Protein AF-G4NZZ5-F1 (afdb_monomer)

Solvent-accessible surface area (backbone atoms only — not comparable to full-atom values): 4667 Å² total; per-residue (Å²): 112,69,72,59,56,55,52,51,55,52,51,51,53,51,48,56,53,51,40,68,41,32,33,56,51,35,28,50,50,29,50,52,50,46,53,49,51,43,52,54,30,51,78,69,72,42,88,54,92,39,72,67,50,50,54,50,44,53,51,44,34,52,48,19,39,54,49,11,50,49,50,26,52,56,50,47,55,54,51,53,54,60,55,57,72,70,74,117

pLDDT: mean 84.31, std 14.15, range [42.22, 97.0]

Organism: Bacillus spizizenii (strain DSM 15029 / JCM 12233 / NBRC 101239 / NRRL B-23049 / TU-B-10) (NCBI:txid1052585)

Mean predicted aligned error: 7.49 Å

Structure (mmCIF, N/CA/C/O backbone):
data_AF-G4NZZ5-F1
#
_entry.id   AF-G4NZZ5-F1
#
loop_
_atom_site.group_PDB
_atom_site.id
_atom_site.type_symbol
_atom_site.label_atom_id
_atom_site.label_alt_id
_atom_site.label_comp_id
_atom_site.label_asym_id
_atom_site.label_entity_id
_atom_site.label_seq_id
_atom_site.pdbx_PDB_ins_code
_atom_site.Cartn_x
_atom_site.Cartn_y
_atom_site.Cartn_z
_atom_site.occupancy
_atom_site.B_iso_or_equiv
_atom_site.auth_seq_id
_atom_site.auth_comp_id
_atom_site.auth_asym_id
_atom_site.auth_atom_id
_atom_site.pdbx_PDB_model_num
ATOM 1 N N . MET A 1 1 ? 25.786 9.862 -30.063 1.00 49.97 1 MET A N 1
ATOM 2 C CA . MET A 1 1 ? 24.622 8.947 -30.165 1.00 49.97 1 MET A CA 1
ATOM 3 C C . MET A 1 1 ? 24.619 7.830 -29.120 1.00 49.97 1 MET A C 1
ATOM 5 O O . MET A 1 1 ? 23.591 7.664 -28.478 1.00 49.97 1 MET A O 1
ATOM 9 N N . ALA A 1 2 ? 25.730 7.117 -28.877 1.00 56.75 2 ALA A N 1
ATOM 10 C CA . ALA A 1 2 ? 25.776 5.986 -27.932 1.00 56.75 2 ALA A CA 1
ATOM 11 C C . ALA A 1 2 ? 25.332 6.323 -26.490 1.00 56.75 2 ALA A C 1
ATOM 13 O O . ALA A 1 2 ? 24.517 5.603 -25.925 1.00 56.75 2 ALA A O 1
ATOM 14 N N . LYS A 1 3 ? 25.768 7.467 -25.928 1.00 57.75 3 LYS A N 1
ATOM 15 C CA . LYS A 1 3 ? 25.323 7.926 -24.594 1.00 57.75 3 LYS A CA 1
ATOM 16 C C . LYS A 1 3 ? 23.798 8.062 -24.483 1.00 57.75 3 LYS A C 1
ATOM 18 O O . LYS A 1 3 ? 23.249 7.679 -23.465 1.00 57.75 3 LYS A O 1
ATOM 23 N N . ARG A 1 4 ? 23.121 8.555 -25.531 1.00 60.62 4 ARG A N 1
ATOM 24 C CA . ARG A 1 4 ? 21.669 8.819 -25.529 1.00 60.62 4 ARG A CA 1
ATOM 25 C C . ARG A 1 4 ? 20.849 7.523 -25.527 1.00 60.62 4 ARG A C 1
ATOM 27 O O . ARG A 1 4 ? 19.889 7.426 -24.776 1.00 60.62 4 ARG A O 1
ATOM 34 N N . LYS A 1 5 ? 21.270 6.515 -26.307 1.00 60.97 5 LYS A N 1
ATOM 35 C CA . LYS A 1 5 ? 20.667 5.167 -26.292 1.00 60.97 5 LYS A CA 1
ATOM 36 C C . LYS A 1 5 ? 20.817 4.495 -24.922 1.00 60.97 5 LYS A C 1
ATOM 38 O O . LYS A 1 5 ? 19.845 3.962 -24.401 1.00 60.97 5 LYS A O 1
ATOM 43 N N . LEU A 1 6 ? 21.993 4.619 -24.301 1.00 62.66 6 LEU A N 1
ATOM 44 C CA . LEU A 1 6 ? 22.272 4.053 -22.975 1.00 62.66 6 LEU A CA 1
ATOM 45 C C . LEU A 1 6 ? 21.396 4.674 -21.869 1.00 62.66 6 LEU A C 1
ATOM 47 O O . LEU A 1 6 ? 20.938 3.972 -20.970 1.00 62.66 6 LEU A O 1
ATOM 51 N N . THR A 1 7 ? 21.106 5.979 -21.956 1.00 72.50 7 THR A N 1
ATOM 52 C CA . THR A 1 7 ? 20.207 6.663 -21.007 1.00 72.50 7 THR A CA 1
ATOM 53 C C . THR A 1 7 ? 18.746 6.225 -21.169 1.00 72.50 7 THR A C 1
ATOM 55 O O . THR A 1 7 ? 18.033 6.097 -20.176 1.00 72.50 7 THR A O 1
ATOM 58 N N . ILE A 1 8 ? 18.297 5.962 -22.400 1.00 73.62 8 ILE A N 1
ATOM 59 C CA . ILE A 1 8 ? 16.922 5.521 -22.697 1.00 73.62 8 ILE A CA 1
ATOM 60 C C . ILE A 1 8 ? 16.666 4.107 -22.157 1.00 73.62 8 ILE A C 1
ATOM 62 O O . ILE A 1 8 ? 15.645 3.868 -21.513 1.00 73.62 8 ILE A O 1
ATOM 66 N N . GLU A 1 9 ? 17.613 3.185 -22.335 1.00 73.69 9 GLU A N 1
ATOM 67 C CA . GLU A 1 9 ? 17.504 1.823 -21.793 1.00 73.69 9 GLU A CA 1
ATOM 68 C C . GLU A 1 9 ? 17.499 1.799 -20.258 1.00 73.69 9 GLU A C 1
ATOM 70 O O . GLU A 1 9 ? 16.709 1.069 -19.650 1.00 73.69 9 GLU A O 1
ATOM 75 N N . GLN A 1 10 ? 18.321 2.635 -19.612 1.00 79.50 10 GLN A N 1
ATOM 76 C CA . GLN A 1 10 ? 18.299 2.790 -18.154 1.00 79.50 10 GLN A CA 1
ATOM 77 C C . GLN A 1 10 ? 16.976 3.376 -17.653 1.00 79.50 10 GLN A C 1
ATOM 79 O O . GLN A 1 10 ? 16.414 2.856 -16.687 1.00 79.50 10 GLN A O 1
ATOM 84 N N . MET A 1 11 ? 16.443 4.409 -18.313 1.00 77.69 11 MET A N 1
ATOM 85 C CA . MET A 1 11 ? 15.137 4.978 -17.958 1.00 77.69 11 MET A CA 1
ATOM 86 C C . MET A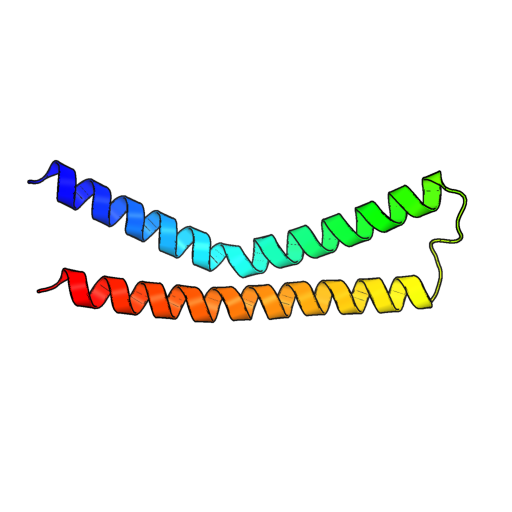 1 11 ? 14.016 3.945 -18.095 1.00 77.69 11 MET A C 1
ATOM 88 O O . MET A 1 11 ? 13.195 3.817 -17.188 1.00 77.69 11 MET A O 1
ATOM 92 N N . LYS A 1 12 ? 14.034 3.141 -19.161 1.00 78.69 12 LYS A N 1
ATOM 93 C CA . LYS A 1 12 ? 13.070 2.056 -19.376 1.00 78.69 12 LYS A CA 1
ATOM 94 C C . LYS A 1 12 ? 13.147 0.996 -18.276 1.00 78.69 12 LYS A C 1
ATOM 96 O O . LYS A 1 12 ? 12.125 0.642 -17.693 1.00 78.69 12 LYS A O 1
ATOM 101 N N . LYS A 1 13 ? 14.354 0.539 -17.924 1.00 82.75 13 LYS A N 1
ATOM 102 C CA . LYS A 1 13 ? 14.555 -0.431 -16.834 1.00 82.75 13 LYS A CA 1
ATOM 103 C C . LYS A 1 13 ? 14.061 0.111 -15.490 1.00 82.75 13 LYS A C 1
ATOM 105 O O . LYS A 1 13 ? 13.399 -0.616 -14.745 1.00 82.75 13 LYS A O 1
ATOM 110 N N . ASN A 1 14 ? 14.347 1.378 -15.194 1.00 85.88 14 ASN A N 1
ATOM 111 C CA . ASN A 1 14 ? 13.886 2.035 -13.972 1.00 85.88 14 ASN A CA 1
ATOM 112 C C . ASN A 1 14 ? 12.359 2.163 -13.951 1.00 85.88 14 ASN A C 1
ATOM 114 O O . ASN A 1 14 ? 11.744 1.837 -12.937 1.00 85.88 14 ASN A O 1
ATOM 118 N N . PHE A 1 15 ? 11.745 2.546 -15.074 1.00 84.75 15 PHE A N 1
ATOM 119 C CA . PHE A 1 15 ? 10.294 2.645 -15.208 1.00 84.75 15 PHE A CA 1
ATOM 120 C C . PHE A 1 15 ? 9.611 1.295 -14.979 1.00 84.75 15 PHE A C 1
ATOM 122 O O . PHE A 1 15 ? 8.751 1.189 -14.110 1.00 84.75 15 PHE A O 1
ATOM 129 N N . THR A 1 16 ? 10.032 0.229 -15.667 1.00 84.94 16 THR A N 1
ATOM 130 C CA . THR A 1 16 ? 9.442 -1.107 -15.475 1.00 84.94 16 THR A CA 1
ATOM 131 C C . THR A 1 16 ? 9.612 -1.605 -14.037 1.00 84.94 16 THR A C 1
ATOM 133 O O . THR A 1 16 ? 8.700 -2.215 -13.476 1.00 84.94 16 THR A O 1
ATOM 136 N N . THR A 1 17 ? 10.763 -1.326 -13.416 1.00 88.06 17 THR A N 1
ATOM 137 C CA . THR A 1 17 ? 11.024 -1.692 -12.014 1.00 88.06 17 THR A CA 1
ATOM 138 C C . THR A 1 17 ? 10.094 -0.939 -11.063 1.00 88.06 17 THR A C 1
ATOM 140 O O . THR A 1 17 ? 9.518 -1.550 -10.164 1.00 88.06 17 THR A O 1
ATOM 143 N N . TRP A 1 18 ? 9.896 0.360 -11.295 1.00 88.88 18 TRP A N 1
ATOM 144 C CA . TRP A 1 18 ? 8.980 1.199 -10.526 1.00 88.88 18 TRP A CA 1
ATOM 145 C C . TRP A 1 18 ? 7.517 0.767 -10.695 1.00 88.88 18 TRP A C 1
ATOM 147 O O . TRP A 1 18 ? 6.812 0.565 -9.711 1.00 88.88 18 TRP A O 1
ATOM 157 N N . VAL A 1 19 ? 7.065 0.505 -11.924 1.00 89.06 19 VAL A N 1
ATOM 158 C CA . VAL A 1 19 ? 5.702 0.011 -12.185 1.00 89.06 19 VAL A CA 1
ATOM 159 C C . VAL A 1 19 ? 5.455 -1.331 -11.491 1.00 89.06 19 VAL A C 1
ATOM 161 O O . VAL A 1 19 ? 4.379 -1.572 -10.939 1.00 89.06 19 VAL A O 1
ATOM 164 N N . ARG A 1 20 ? 6.464 -2.209 -11.457 1.00 89.19 20 ARG A N 1
ATOM 165 C CA . ARG A 1 20 ? 6.373 -3.498 -10.761 1.00 89.19 20 ARG A CA 1
ATOM 166 C C . ARG A 1 20 ? 6.286 -3.345 -9.242 1.00 89.19 20 ARG A C 1
ATOM 168 O O . ARG A 1 20 ? 5.670 -4.204 -8.610 1.00 89.19 20 ARG A O 1
ATOM 175 N N . SER A 1 21 ? 6.870 -2.296 -8.664 1.00 91.94 21 SER A N 1
ATOM 176 C CA . SER A 1 21 ? 6.816 -2.040 -7.222 1.00 91.94 21 SER A CA 1
ATOM 177 C C . SER A 1 21 ? 5.557 -1.291 -6.777 1.00 91.94 21 SER A C 1
ATOM 179 O O . SER A 1 21 ? 5.250 -1.326 -5.588 1.00 91.94 21 SER A O 1
ATOM 181 N N . LEU A 1 22 ? 4.776 -0.699 -7.691 1.00 91.00 22 LEU A N 1
ATOM 182 C CA . LEU A 1 22 ? 3.540 0.031 -7.365 1.00 91.00 22 LEU A CA 1
ATOM 183 C C . LEU A 1 22 ? 2.563 -0.736 -6.457 1.00 91.00 22 LEU A C 1
ATOM 185 O O . LEU A 1 22 ? 2.113 -0.133 -5.479 1.00 91.00 22 LEU A O 1
ATOM 189 N N . PRO A 1 23 ? 2.250 -2.032 -6.681 1.00 92.62 23 PRO A N 1
ATOM 190 C CA . PRO A 1 23 ? 1.363 -2.772 -5.782 1.00 92.62 23 PRO A CA 1
ATOM 191 C C . PRO A 1 23 ? 1.915 -2.884 -4.363 1.00 92.62 23 PRO A C 1
ATOM 193 O O . PRO A 1 23 ? 1.174 -2.760 -3.393 1.00 92.62 23 PRO A O 1
ATOM 196 N N . LEU A 1 24 ? 3.230 -3.071 -4.235 1.00 93.81 24 LEU A N 1
ATOM 197 C CA . LEU A 1 24 ? 3.890 -3.165 -2.939 1.00 93.81 24 LEU A CA 1
ATOM 198 C C . LEU A 1 24 ? 3.917 -1.803 -2.233 1.00 93.81 24 LEU A C 1
ATOM 200 O O . LEU A 1 24 ? 3.605 -1.728 -1.049 1.00 93.81 24 LEU A O 1
ATOM 204 N N . ILE A 1 25 ? 4.250 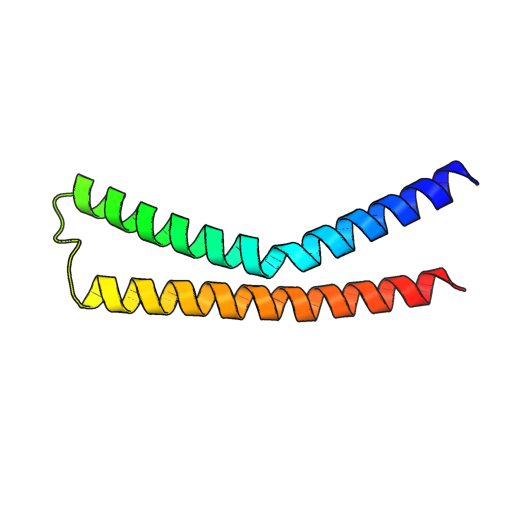-0.730 -2.960 1.00 93.31 25 ILE A N 1
ATOM 205 C CA . ILE A 1 25 ? 4.328 0.635 -2.422 1.00 93.31 25 ILE A CA 1
ATOM 206 C C . ILE A 1 25 ? 2.957 1.089 -1.927 1.00 93.31 25 ILE A C 1
ATOM 208 O O . ILE A 1 25 ? 2.832 1.527 -0.791 1.00 93.31 25 ILE A O 1
ATOM 212 N N . THR A 1 26 ? 1.923 0.967 -2.756 1.00 94.38 26 THR A N 1
ATOM 213 C CA . THR A 1 26 ? 0.555 1.380 -2.398 1.00 94.38 26 THR A CA 1
ATOM 214 C C . THR A 1 26 ? 0.011 0.588 -1.214 1.00 94.38 26 THR A C 1
ATOM 216 O O . THR A 1 26 ? -0.488 1.191 -0.268 1.00 94.38 26 THR A O 1
ATOM 219 N N . THR A 1 27 ? 0.195 -0.735 -1.199 1.00 94.25 27 THR A N 1
ATOM 220 C CA . THR A 1 27 ? -0.196 -1.578 -0.057 1.00 94.25 27 THR A CA 1
ATOM 221 C C . THR A 1 27 ? 0.561 -1.187 1.212 1.00 94.25 27 THR A C 1
ATOM 223 O O . THR A 1 27 ? -0.050 -1.000 2.264 1.00 94.25 27 THR A O 1
ATOM 226 N N . GLY A 1 28 ? 1.883 -1.012 1.120 1.00 94.69 28 GLY A N 1
ATOM 227 C CA . GLY A 1 28 ? 2.716 -0.595 2.247 1.00 94.69 28 GLY A CA 1
ATOM 228 C C . GLY A 1 28 ? 2.298 0.767 2.801 1.00 94.69 28 GLY A C 1
ATOM 229 O O . GLY A 1 28 ? 2.133 0.914 4.010 1.00 94.69 28 GLY A O 1
ATOM 230 N N . MET A 1 29 ? 2.039 1.739 1.925 1.00 95.56 29 MET A N 1
ATOM 231 C CA . MET A 1 29 ? 1.554 3.065 2.314 1.00 95.56 29 MET A CA 1
ATOM 232 C C . MET A 1 29 ? 0.173 3.006 2.968 1.00 95.56 29 MET A C 1
ATOM 234 O O . MET A 1 29 ? -0.051 3.713 3.949 1.00 95.56 29 MET A O 1
ATOM 238 N N . SER A 1 30 ? -0.729 2.142 2.496 1.00 96.06 30 SER A N 1
ATOM 239 C CA . SER A 1 30 ? -2.027 1.937 3.146 1.00 96.06 30 SER A CA 1
ATOM 240 C C . SER A 1 30 ? -1.888 1.390 4.566 1.00 96.06 30 SER A C 1
ATOM 242 O O . SER A 1 30 ? -2.557 1.880 5.475 1.00 96.06 30 SER A O 1
ATOM 244 N N . VAL A 1 31 ? -0.986 0.430 4.787 1.00 95.69 31 VAL A N 1
ATOM 245 C CA . VAL A 1 31 ? -0.701 -0.099 6.132 1.00 95.69 31 VAL A CA 1
ATOM 246 C C . VAL A 1 31 ? -0.098 0.981 7.033 1.00 95.69 31 VAL A C 1
ATOM 248 O O . VAL A 1 31 ? -0.563 1.172 8.156 1.00 95.69 31 VAL A O 1
ATOM 251 N N . VAL A 1 32 ? 0.894 1.729 6.539 1.00 97.00 32 VAL A N 1
ATOM 252 C CA . VAL A 1 32 ? 1.515 2.839 7.283 1.00 97.00 32 VAL A CA 1
ATOM 253 C C . VAL A 1 32 ? 0.477 3.896 7.656 1.00 97.00 32 VAL A C 1
ATOM 255 O O . VAL A 1 32 ? 0.480 4.385 8.783 1.00 97.00 32 VAL A O 1
ATOM 258 N N . PHE A 1 33 ? -0.442 4.217 6.746 1.00 96.12 33 PHE A N 1
ATOM 259 C CA . PHE A 1 33 ? -1.517 5.166 7.009 1.00 96.12 33 PHE A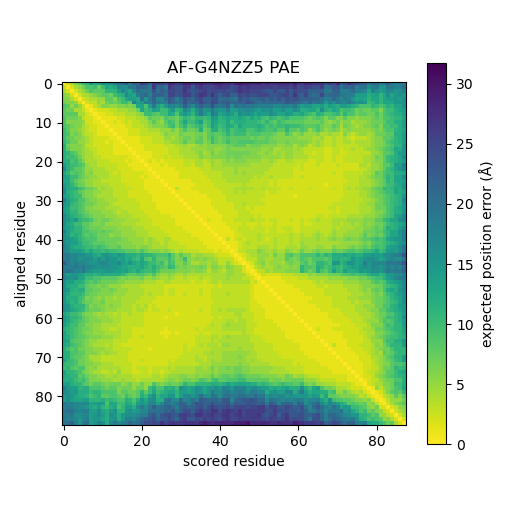 CA 1
ATOM 260 C C . PHE A 1 33 ? -2.441 4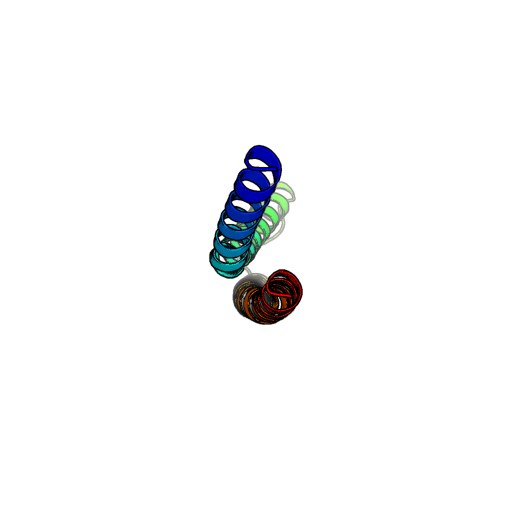.685 8.134 1.00 96.12 33 PHE A C 1
ATOM 262 O O . PHE A 1 33 ? -2.716 5.448 9.059 1.00 96.12 33 PHE A O 1
ATOM 269 N N . VAL A 1 34 ? -2.873 3.420 8.100 1.00 95.50 34 VAL A N 1
ATOM 270 C CA . VAL A 1 34 ? -3.708 2.818 9.155 1.00 95.50 34 VAL A CA 1
ATOM 271 C C . VAL A 1 34 ? -3.002 2.860 10.513 1.00 95.50 34 VAL A C 1
ATOM 273 O O . VAL A 1 34 ? -3.590 3.305 11.500 1.00 95.50 34 VAL A O 1
ATOM 276 N N . LEU A 1 35 ? -1.726 2.469 10.566 1.00 94.44 35 LEU A N 1
ATOM 277 C CA . LEU A 1 35 ? -0.927 2.533 11.794 1.00 94.44 35 LEU A CA 1
ATOM 278 C C . LEU A 1 35 ? -0.754 3.975 12.291 1.00 94.44 35 LEU A C 1
ATOM 280 O O . LEU A 1 35 ? -0.839 4.231 13.492 1.00 94.44 35 LEU A O 1
ATOM 284 N N . GLY A 1 36 ? -0.571 4.927 11.376 1.00 95.00 36 GLY A N 1
ATOM 285 C CA . GLY A 1 36 ? -0.508 6.351 11.693 1.00 95.00 36 GLY A CA 1
ATOM 286 C C . GLY A 1 36 ? -1.810 6.872 12.305 1.00 95.00 36 GLY A C 1
ATOM 287 O O . GLY A 1 36 ? -1.773 7.572 13.315 1.00 95.00 36 GLY A O 1
ATOM 288 N N . GLN A 1 37 ? -2.965 6.490 11.752 1.00 92.69 37 GLN A N 1
ATOM 289 C CA . GLN A 1 37 ? -4.270 6.841 12.324 1.00 92.69 37 GLN A CA 1
ATOM 290 C C . GLN A 1 37 ? -4.467 6.229 13.715 1.00 92.69 37 GLN A C 1
ATOM 292 O O . GLN A 1 37 ? -4.951 6.916 14.616 1.00 92.69 37 GLN A O 1
ATOM 297 N N . LEU A 1 38 ? -4.035 4.980 13.915 1.00 92.75 38 LEU A N 1
ATOM 298 C CA . LEU A 1 38 ? -4.077 4.322 15.221 1.00 92.75 38 LEU A CA 1
ATOM 299 C C . LEU A 1 38 ? -3.219 5.068 16.254 1.00 92.75 38 LEU A C 1
ATOM 301 O O . LEU A 1 38 ? -3.698 5.360 17.350 1.00 92.75 38 LEU A O 1
ATOM 305 N N . LEU A 1 39 ? -1.991 5.452 15.893 1.00 93.62 39 LEU A N 1
ATOM 306 C CA . LEU A 1 39 ? -1.105 6.227 16.764 1.00 93.62 39 LEU A CA 1
ATOM 307 C C . LEU A 1 39 ? -1.703 7.599 17.109 1.00 93.62 39 LEU A C 1
ATOM 309 O O . LEU A 1 39 ? -1.727 7.988 18.275 1.00 93.62 39 LEU A O 1
ATOM 313 N N . ILE A 1 40 ? -2.230 8.323 16.117 1.00 92.75 40 ILE A N 1
ATOM 314 C CA . ILE A 1 40 ? -2.864 9.635 16.327 1.00 92.75 40 ILE A CA 1
ATOM 315 C C . ILE A 1 40 ? -4.089 9.511 17.238 1.00 92.75 40 ILE A C 1
ATOM 317 O O . ILE A 1 40 ? -4.291 10.351 18.116 1.00 92.75 40 ILE A O 1
ATOM 321 N N . GLY A 1 41 ? -4.923 8.492 17.032 1.00 91.19 41 GLY A N 1
ATOM 322 C CA . GLY A 1 41 ? -6.100 8.270 17.863 1.00 91.19 41 GLY A CA 1
ATOM 323 C C . GLY A 1 41 ? -5.730 7.910 19.304 1.00 91.19 41 GLY A C 1
ATOM 324 O O . GLY A 1 41 ? -6.325 8.468 20.226 1.00 91.19 41 GLY A O 1
ATOM 325 N N . TYR A 1 42 ? -4.693 7.087 19.493 1.00 91.06 42 TYR A N 1
ATOM 326 C CA . TYR A 1 42 ? -4.145 6.756 20.809 1.00 91.06 42 TYR A CA 1
ATOM 327 C C . TYR A 1 42 ? -3.643 8.007 21.544 1.00 91.06 42 TYR A C 1
ATOM 329 O O . TYR A 1 42 ? -4.038 8.256 22.681 1.00 91.06 42 TYR A O 1
ATOM 337 N N . LEU A 1 43 ? -2.855 8.855 20.873 1.00 93.88 43 LEU A N 1
ATOM 338 C CA . LEU A 1 43 ? -2.348 10.112 21.444 1.00 93.88 43 LEU A CA 1
ATOM 339 C C . LEU A 1 43 ? -3.464 11.101 21.809 1.00 93.88 43 LEU A C 1
ATOM 341 O O . LEU A 1 43 ? -3.303 11.909 22.719 1.00 93.88 43 LEU A O 1
ATOM 345 N N . LYS A 1 44 ? -4.603 11.041 21.114 1.00 93.31 44 LYS A N 1
ATOM 346 C CA . LYS A 1 44 ? -5.787 11.865 21.401 1.00 93.31 44 LYS A CA 1
ATOM 347 C C . LYS A 1 44 ? -6.705 11.260 22.470 1.00 93.31 44 LYS A C 1
ATOM 349 O O . LYS A 1 44 ? -7.776 11.814 22.705 1.00 93.31 44 LYS A O 1
ATOM 354 N N . GLY A 1 45 ? -6.333 10.127 23.072 1.00 89.81 45 GLY A N 1
ATOM 355 C CA . GLY A 1 45 ? -7.157 9.418 24.055 1.00 89.81 45 GLY A CA 1
ATOM 356 C C . GLY A 1 45 ? -8.470 8.879 23.481 1.00 89.81 45 GLY A C 1
ATOM 357 O O . GLY A 1 45 ? -9.402 8.604 24.235 1.00 89.81 45 GLY A O 1
ATOM 358 N N . LYS A 1 46 ? -8.582 8.757 22.151 1.00 85.94 46 LYS A N 1
ATOM 359 C CA . LYS A 1 46 ? -9.777 8.205 21.509 1.00 85.94 46 LYS A CA 1
ATOM 360 C C . LYS A 1 46 ? -9.747 6.677 21.581 1.00 85.94 46 LYS A C 1
ATOM 362 O O . LYS A 1 46 ? -8.676 6.086 21.434 1.00 85.94 46 LYS A O 1
ATOM 367 N N . PRO A 1 47 ? -10.908 6.017 21.724 1.00 80.75 47 PRO A N 1
ATOM 368 C CA . PRO A 1 47 ? -10.982 4.573 21.569 1.00 80.75 47 PRO A CA 1
ATOM 369 C C . PRO A 1 47 ? -10.634 4.213 20.117 1.00 80.75 47 PRO A C 1
ATOM 371 O O . PRO A 1 47 ? -11.402 4.487 19.200 1.00 80.75 47 PRO A O 1
ATOM 374 N N . VAL A 1 48 ? -9.442 3.651 19.906 1.00 82.12 48 VAL A N 1
ATOM 375 C CA . VAL A 1 48 ? -8.917 3.270 18.579 1.00 82.12 48 VAL A CA 1
ATOM 376 C C . VAL A 1 48 ? -9.143 1.802 18.233 1.00 82.12 48 VAL A C 1
ATOM 378 O O . VAL A 1 48 ? -9.166 1.444 17.062 1.00 82.12 48 VAL A O 1
ATOM 381 N N . PHE A 1 49 ? -9.371 0.947 19.229 1.00 84.19 49 PHE A N 1
ATOM 382 C CA . PHE A 1 49 ? -9.679 -0.472 19.033 1.00 84.19 49 PHE A CA 1
ATOM 383 C C . PHE A 1 49 ? -11.192 -0.698 18.922 1.00 84.19 49 PHE A C 1
ATOM 385 O O . PHE A 1 49 ? -11.781 -1.448 19.696 1.00 84.19 49 PHE A O 1
ATOM 392 N N . THR A 1 50 ? -11.836 -0.004 17.984 1.00 89.81 50 THR A N 1
ATOM 393 C CA . THR A 1 50 ? -13.269 -0.160 17.703 1.00 89.81 50 THR A CA 1
ATOM 394 C C . THR A 1 50 ? -13.495 -1.047 16.483 1.00 89.81 50 THR A C 1
ATOM 396 O O . THR A 1 50 ? -12.640 -1.166 15.603 1.00 89.81 50 THR A O 1
ATOM 399 N N . VAL A 1 51 ? -14.681 -1.658 16.403 1.00 91.06 51 VAL A N 1
ATOM 400 C CA . VAL A 1 51 ? -15.095 -2.457 15.237 1.00 91.06 51 VAL A CA 1
ATOM 401 C C . VAL A 1 51 ? -15.110 -1.600 13.966 1.00 91.06 51 VAL A C 1
ATOM 403 O O . VAL A 1 51 ? -14.657 -2.043 12.916 1.00 91.06 51 VAL A O 1
ATOM 406 N N . GLU A 1 52 ? -15.555 -0.348 14.071 1.00 90.88 52 GLU A N 1
ATOM 407 C CA . GLU A 1 52 ? -15.558 0.619 12.967 1.00 90.88 52 GLU A CA 1
ATOM 408 C C . GLU A 1 52 ? -14.147 0.873 12.428 1.00 90.88 52 GLU A C 1
ATOM 410 O O . GLU A 1 52 ? -13.927 0.839 11.216 1.00 90.88 52 GLU A O 1
ATOM 415 N N . PHE A 1 53 ? -13.173 1.069 13.323 1.00 91.75 53 PHE A N 1
ATOM 416 C CA . PHE A 1 53 ? -11.780 1.264 12.934 1.00 91.75 53 PHE A CA 1
ATOM 417 C C . PHE A 1 53 ? -11.193 0.012 12.277 1.00 91.75 53 PHE A C 1
ATOM 419 O O . PHE A 1 53 ? -10.451 0.123 11.300 1.00 91.75 53 PHE A O 1
ATOM 426 N N . LEU A 1 54 ? -11.546 -1.181 12.764 1.00 92.50 54 LEU A N 1
ATOM 427 C CA . LEU A 1 54 ? -11.124 -2.443 12.159 1.00 92.50 54 LEU A CA 1
ATOM 428 C C . LEU A 1 54 ? -11.670 -2.596 10.730 1.00 92.50 54 LEU A C 1
ATOM 430 O O . LEU A 1 54 ? -10.904 -2.903 9.816 1.00 92.50 54 LEU A O 1
ATOM 434 N N . ILE A 1 55 ? -12.964 -2.328 10.520 1.00 95.19 55 ILE A N 1
ATOM 435 C CA . ILE A 1 55 ? -13.600 -2.374 9.193 1.00 95.19 55 ILE A CA 1
ATOM 436 C C . ILE A 1 55 ? -12.945 -1.357 8.254 1.00 95.19 55 ILE A C 1
ATOM 438 O O . ILE A 1 55 ? -12.575 -1.710 7.132 1.00 95.19 55 ILE A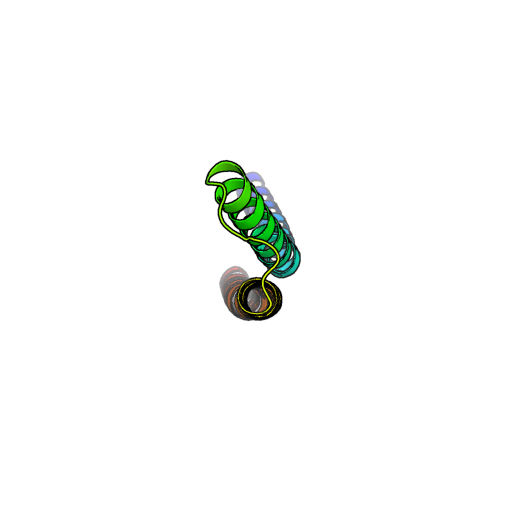 O 1
ATOM 442 N N . PHE A 1 56 ? -12.746 -0.119 8.719 1.00 93.69 56 PHE A N 1
ATOM 443 C CA . PHE A 1 56 ? -12.050 0.916 7.956 1.00 93.69 56 PHE A CA 1
ATOM 444 C C . PHE A 1 56 ? -10.634 0.478 7.571 1.00 93.69 56 PHE A C 1
ATOM 446 O O . PHE A 1 56 ? -10.250 0.593 6.411 1.00 93.69 56 PHE A O 1
ATOM 453 N N . SER A 1 57 ? -9.876 -0.072 8.520 1.00 94.31 57 SER A N 1
ATOM 454 C CA . SER A 1 57 ? -8.498 -0.523 8.307 1.00 94.31 57 SER A CA 1
ATOM 455 C C . SER A 1 57 ? -8.415 -1.614 7.244 1.00 94.31 57 SER A C 1
ATOM 457 O O . SER A 1 57 ? -7.616 -1.514 6.312 1.00 94.31 57 SER A O 1
ATOM 459 N N . ILE A 1 58 ? -9.273 -2.633 7.346 1.00 95.75 58 ILE A N 1
ATOM 460 C CA . ILE A 1 58 ? -9.339 -3.727 6.371 1.00 95.75 58 ILE A CA 1
ATOM 461 C C . ILE A 1 58 ? -9.737 -3.180 4.996 1.00 95.75 58 ILE A C 1
ATOM 463 O O . ILE A 1 58 ? -9.056 -3.453 4.007 1.00 95.75 58 ILE A O 1
ATOM 467 N N . GLY A 1 59 ? -10.791 -2.361 4.932 1.00 96.31 59 GLY A N 1
ATOM 468 C CA . GLY A 1 59 ? -11.252 -1.751 3.685 1.00 96.31 59 GLY A CA 1
ATOM 469 C C . GLY A 1 59 ? -10.180 -0.884 3.019 1.00 96.31 59 GLY A C 1
ATOM 470 O O . GLY A 1 59 ? -9.983 -0.966 1.808 1.00 96.31 59 GLY A O 1
ATOM 471 N N . PHE A 1 60 ? -9.429 -0.110 3.802 1.00 95.62 60 PHE A N 1
ATOM 472 C CA . PHE A 1 60 ? -8.379 0.773 3.297 1.00 95.62 60 PHE A CA 1
ATOM 473 C C . PHE A 1 60 ? -7.159 0.007 2.769 1.00 95.62 60 PHE A C 1
ATOM 475 O O . PHE A 1 60 ? -6.571 0.392 1.754 1.00 95.62 60 PHE A O 1
ATOM 482 N N . VAL A 1 61 ? -6.792 -1.106 3.412 1.00 95.38 61 VAL A N 1
ATOM 483 C CA . VAL A 1 61 ? -5.733 -1.996 2.913 1.00 95.38 61 VAL A CA 1
ATOM 484 C C . VAL A 1 61 ? -6.169 -2.675 1.614 1.00 95.38 61 VAL A C 1
ATOM 486 O O . VAL A 1 61 ? -5.405 -2.667 0.649 1.00 95.38 61 VAL A O 1
ATOM 489 N N . ILE A 1 62 ? -7.404 -3.187 1.543 1.00 96.50 62 ILE A N 1
ATOM 490 C CA . ILE A 1 62 ? -7.963 -3.768 0.310 1.00 96.50 62 ILE A CA 1
ATOM 491 C C . ILE A 1 62 ? -7.967 -2.732 -0.820 1.00 96.50 62 ILE A C 1
ATOM 493 O O . ILE A 1 62 ? -7.534 -3.034 -1.934 1.00 96.50 62 ILE A O 1
ATOM 497 N N . PHE A 1 63 ? -8.396 -1.501 -0.533 1.00 95.88 63 PHE A N 1
ATOM 498 C CA . PHE A 1 63 ? -8.354 -0.400 -1.491 1.00 95.88 63 PHE A CA 1
ATOM 499 C C . PHE A 1 63 ? -6.926 -0.112 -1.973 1.00 95.88 63 PHE A C 1
ATOM 501 O O . PHE A 1 63 ? -6.708 0.016 -3.175 1.00 95.88 63 PHE A O 1
ATOM 508 N N . GLY A 1 64 ? -5.944 -0.074 -1.067 1.00 94.56 64 GLY A N 1
ATOM 509 C CA . GLY A 1 64 ? -4.530 0.10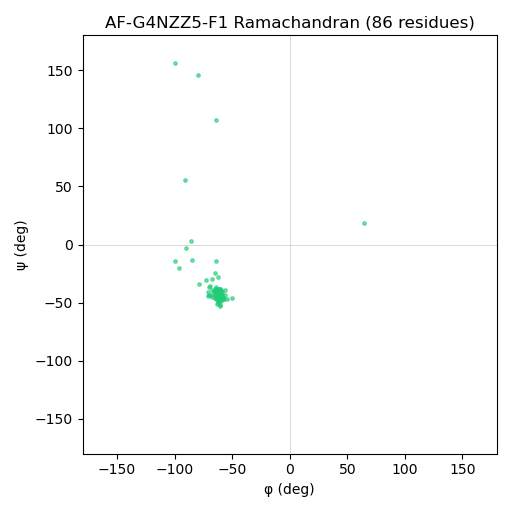4 -1.412 1.00 94.56 64 GLY A CA 1
ATOM 510 C C . GLY A 1 64 ? -4.006 -0.966 -2.365 1.00 94.56 64 GLY A C 1
ATOM 511 O O . GLY A 1 64 ? -3.369 -0.643 -3.367 1.00 94.56 64 GLY A O 1
ATOM 512 N N . ILE A 1 65 ? -4.339 -2.230 -2.096 1.00 95.06 65 ILE A N 1
ATOM 513 C CA . ILE A 1 65 ? -3.992 -3.362 -2.962 1.00 95.06 65 ILE A CA 1
ATOM 514 C C . ILE A 1 65 ? -4.625 -3.178 -4.348 1.00 95.06 65 ILE A C 1
ATOM 516 O O . ILE A 1 65 ? -3.923 -3.218 -5.363 1.00 95.06 65 ILE A O 1
ATOM 520 N N . ALA A 1 66 ? -5.939 -2.942 -4.403 1.00 96.38 66 ALA A N 1
ATOM 521 C CA . ALA A 1 66 ? -6.676 -2.774 -5.655 1.00 96.38 66 ALA A CA 1
ATOM 522 C C . ALA A 1 66 ? -6.137 -1.599 -6.486 1.00 96.38 66 ALA A C 1
ATOM 524 O O . ALA A 1 66 ? -5.900 -1.738 -7.691 1.00 96.38 66 ALA A O 1
ATOM 525 N N . LEU A 1 67 ? -5.873 -0.462 -5.839 1.00 95.00 67 LEU A N 1
ATOM 526 C CA . LEU A 1 67 ? -5.275 0.713 -6.463 1.00 95.00 67 LEU A CA 1
ATOM 527 C C . LEU A 1 67 ? -3.883 0.394 -7.016 1.00 95.00 67 LEU A C 1
ATOM 529 O O . LEU A 1 67 ? -3.585 0.731 -8.158 1.00 95.00 67 LEU A O 1
ATOM 533 N N . GLY A 1 68 ? -3.050 -0.306 -6.251 1.00 93.88 68 GLY A N 1
ATOM 534 C CA . GLY A 1 68 ? -1.716 -0.721 -6.667 1.00 93.88 68 GLY A CA 1
ATOM 535 C C . GLY A 1 68 ? -1.689 -1.560 -7.939 1.00 93.88 68 GLY A C 1
ATOM 536 O O . GLY A 1 68 ? -0.908 -1.286 -8.854 1.00 93.88 68 GLY A O 1
ATOM 537 N N . PHE A 1 69 ? -2.567 -2.561 -8.024 1.00 93.12 69 PHE A N 1
ATOM 538 C CA . PHE A 1 69 ? -2.718 -3.376 -9.231 1.00 93.12 69 PHE A CA 1
ATOM 539 C C . PHE A 1 69 ? -3.294 -2.581 -10.403 1.00 93.12 69 PHE A C 1
ATOM 541 O O . PHE A 1 69 ? -2.825 -2.740 -11.531 1.00 93.12 69 PHE A O 1
ATOM 548 N N . THR A 1 70 ? -4.250 -1.693 -10.136 1.00 93.50 70 THR A N 1
ATOM 549 C CA . THR A 1 70 ? -4.843 -0.814 -11.150 1.00 93.50 70 THR A CA 1
ATOM 550 C C . THR A 1 70 ? -3.782 0.107 -11.752 1.00 93.50 70 THR A C 1
ATOM 552 O O . THR A 1 70 ? -3.614 0.146 -12.969 1.00 93.50 70 THR A O 1
ATOM 555 N N . LEU A 1 71 ? -2.990 0.784 -10.916 1.00 91.69 71 LEU A N 1
ATOM 556 C CA . LEU A 1 71 ? -1.897 1.646 -11.366 1.00 91.69 71 LEU A CA 1
ATOM 557 C C . LEU A 1 71 ? -0.840 0.848 -12.127 1.00 91.69 71 LEU A C 1
ATOM 559 O O . LEU A 1 71 ? -0.420 1.273 -13.200 1.00 91.69 71 LEU A O 1
ATOM 563 N N . LYS A 1 72 ? -0.451 -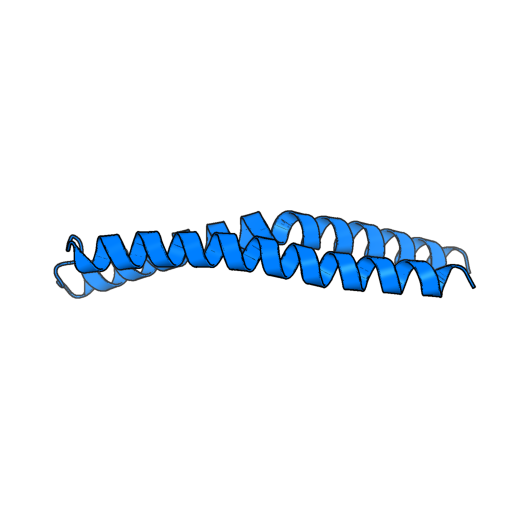0.333 -11.628 1.00 91.62 72 LYS A N 1
ATOM 564 C CA . LYS A 1 72 ? 0.459 -1.224 -12.356 1.00 91.62 72 LYS A CA 1
ATOM 565 C C . LYS A 1 72 ? -0.068 -1.527 -13.760 1.00 91.62 72 LYS A C 1
ATOM 567 O O . LYS A 1 72 ? 0.694 -1.425 -14.713 1.00 91.62 72 LYS A O 1
ATOM 572 N N . TYR A 1 73 ? -1.350 -1.864 -13.897 1.00 90.88 73 TYR A N 1
ATOM 573 C CA . TYR A 1 73 ? -1.966 -2.146 -15.193 1.00 90.88 73 TYR A CA 1
ATOM 574 C C . TYR A 1 73 ? -1.933 -0.928 -16.130 1.00 90.88 73 TYR A C 1
ATOM 576 O O . TYR A 1 73 ? -1.448 -1.037 -17.258 1.00 90.88 73 TYR A O 1
ATOM 584 N N . PHE A 1 74 ? -2.375 0.243 -15.658 1.00 90.25 74 PHE A N 1
ATOM 585 C CA . PHE A 1 74 ? -2.380 1.468 -16.465 1.00 90.25 74 PHE A CA 1
ATOM 586 C C . PHE A 1 74 ? -0.969 1.896 -16.887 1.00 90.25 74 PHE A C 1
ATOM 588 O O . PHE A 1 74 ? -0.739 2.163 -18.066 1.00 90.25 74 PHE A O 1
ATOM 595 N N . TYR A 1 75 ? -0.008 1.920 -15.961 1.00 87.19 75 TYR A N 1
ATOM 596 C CA . TYR A 1 75 ? 1.361 2.332 -16.274 1.00 87.19 75 TYR A CA 1
ATOM 597 C C . TYR A 1 75 ? 2.135 1.295 -17.087 1.00 87.19 75 TYR A C 1
ATOM 599 O O . TYR A 1 75 ? 2.963 1.692 -17.903 1.00 87.19 75 TYR A O 1
ATOM 607 N N . SER A 1 76 ? 1.861 -0.005 -16.933 1.00 84.88 76 SER A N 1
ATOM 608 C CA . SER A 1 76 ? 2.399 -1.016 -17.852 1.00 84.88 76 SER A CA 1
ATOM 609 C C . SER A 1 76 ? 1.911 -0.768 -19.275 1.00 84.88 76 SER A C 1
ATOM 611 O O . SER A 1 76 ? 2.730 -0.746 -20.185 1.00 84.88 76 SER A O 1
ATOM 613 N N . LYS A 1 77 ? 0.618 -0.470 -19.461 1.00 84.25 77 LYS A N 1
ATOM 614 C CA . LYS A 1 77 ? 0.057 -0.177 -20.786 1.00 84.25 77 LYS A CA 1
ATOM 615 C C . LYS A 1 77 ? 0.666 1.079 -21.421 1.00 84.25 77 LYS A C 1
ATOM 617 O O . LYS A 1 77 ? 0.969 1.074 -22.607 1.00 84.25 77 LYS A O 1
ATOM 622 N N . ILE A 1 78 ? 0.879 2.139 -20.639 1.00 80.31 78 ILE A N 1
ATOM 623 C CA . ILE A 1 78 ? 1.574 3.354 -21.106 1.00 80.31 78 ILE A CA 1
ATOM 624 C C . ILE A 1 78 ? 3.034 3.038 -21.458 1.00 80.31 78 ILE A C 1
ATOM 626 O O . ILE A 1 78 ? 3.544 3.514 -22.469 1.00 80.31 78 ILE A O 1
ATOM 630 N N . GLY A 1 79 ? 3.693 2.215 -20.638 1.00 69.56 79 GLY A N 1
ATOM 631 C CA . GLY A 1 79 ? 5.048 1.740 -20.892 1.00 69.56 79 GLY A CA 1
ATOM 632 C C . GLY A 1 79 ? 5.164 0.983 -22.210 1.00 69.56 79 GLY A C 1
ATOM 633 O O . GLY A 1 79 ? 6.096 1.247 -22.958 1.00 69.56 79 GLY A O 1
ATOM 634 N N . ASP A 1 80 ? 4.216 0.099 -22.515 1.00 66.94 80 ASP A N 1
ATOM 635 C CA . ASP A 1 80 ? 4.212 -0.678 -23.758 1.00 66.94 80 ASP A CA 1
ATOM 636 C C . ASP A 1 80 ? 4.025 0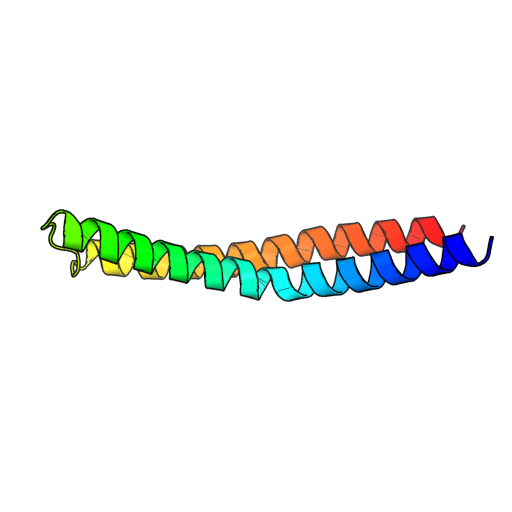.213 -24.997 1.00 66.94 80 ASP A C 1
ATOM 638 O O . ASP A 1 80 ? 4.758 0.054 -25.970 1.00 66.94 80 ASP A O 1
ATOM 642 N N . VAL A 1 81 ? 3.140 1.217 -24.936 1.00 65.44 81 VAL A N 1
ATOM 643 C CA . VAL A 1 81 ? 2.955 2.196 -26.029 1.00 65.44 81 VAL A CA 1
ATOM 644 C C . VAL A 1 81 ? 4.229 3.008 -26.278 1.00 65.44 81 VAL A C 1
ATOM 646 O O . VAL A 1 81 ? 4.644 3.183 -27.419 1.00 65.44 81 VAL A O 1
ATOM 649 N N . TRP A 1 82 ? 4.906 3.450 -25.216 1.00 60.59 82 TRP A N 1
ATOM 650 C CA . TRP A 1 82 ? 6.169 4.188 -25.341 1.00 60.59 82 TRP A CA 1
ATOM 651 C C . TRP A 1 82 ? 7.308 3.340 -25.936 1.00 60.59 82 TRP A C 1
ATOM 653 O O . TRP A 1 82 ? 8.274 3.869 -26.483 1.00 60.59 82 TRP A O 1
ATOM 663 N N . ILE A 1 83 ? 7.222 2.013 -25.809 1.00 55.47 83 ILE A N 1
ATOM 664 C CA . ILE A 1 83 ? 8.217 1.073 -26.334 1.00 55.47 83 ILE A CA 1
ATOM 665 C C . ILE A 1 83 ? 8.049 0.860 -27.839 1.00 55.47 83 ILE A C 1
ATOM 667 O O . ILE A 1 83 ? 9.070 0.693 -28.512 1.00 55.47 83 ILE A O 1
ATOM 671 N N . ASP A 1 84 ? 6.820 0.886 -28.352 1.00 55.94 84 ASP A N 1
ATOM 672 C CA . ASP A 1 84 ? 6.553 0.746 -29.789 1.00 55.94 84 ASP A CA 1
ATOM 673 C C . ASP A 1 84 ? 7.006 1.978 -30.584 1.00 55.94 84 ASP A C 1
ATOM 675 O O . ASP A 1 84 ? 7.743 1.824 -31.553 1.00 55.94 84 ASP A O 1
ATOM 679 N N . ASP A 1 85 ? 6.738 3.193 -30.094 1.00 52.38 85 ASP A N 1
ATOM 680 C CA . ASP A 1 85 ? 7.169 4.449 -30.747 1.00 52.38 85 ASP A CA 1
ATOM 681 C C . ASP A 1 85 ? 8.701 4.630 -30.809 1.00 52.38 85 ASP A C 1
ATOM 683 O O . ASP A 1 85 ? 9.208 5.495 -31.514 1.00 52.38 85 ASP A O 1
ATOM 687 N N . SER A 1 86 ? 9.472 3.847 -30.045 1.00 50.72 86 SER A N 1
ATOM 688 C CA . SER A 1 86 ? 10.943 3.948 -30.017 1.00 50.72 86 SER A CA 1
ATOM 689 C C . SER A 1 86 ? 11.659 3.060 -31.042 1.00 50.72 86 SER A C 1
ATOM 691 O O . SER A 1 86 ? 12.897 3.054 -31.082 1.00 50.72 86 SER A O 1
ATOM 693 N N . LYS A 1 87 ? 10.903 2.251 -31.796 1.00 49.09 87 LYS A N 1
ATOM 694 C CA . LYS A 1 87 ? 11.431 1.314 -32.798 1.00 49.09 87 LYS A CA 1
ATOM 695 C C . LYS A 1 87 ? 11.351 1.820 -34.242 1.00 49.09 87 LYS A C 1
ATOM 697 O O . LYS A 1 87 ? 12.042 1.225 -35.070 1.00 49.09 87 LYS A O 1
ATOM 702 N N . ASP A 1 88 ? 10.589 2.879 -34.502 1.00 42.22 88 ASP A N 1
ATOM 703 C CA . ASP A 1 88 ? 10.595 3.638 -35.764 1.00 42.22 88 ASP A CA 1
ATOM 704 C C . ASP A 1 88 ? 11.640 4.772 -35.730 1.00 42.22 88 ASP A C 1
ATOM 706 O O . ASP A 1 88 ? 12.233 5.067 -36.796 1.00 42.22 88 ASP A O 1
#

Sequence (88 aa):
MAKRKLTIEQMKKNFTTWVRSLPLITTGMSVVFVLGQLLIGYLKGKPVFTVEFLIFSIGFVIFGIALGFTLKYFYSKIGDVWIDDSKD

Radius of gyration: 19.47 Å; Cα contacts (8 Å, |Δi|>4): 45; chains: 1; bounding box: 41×16×60 Å

Secondary structure (DSSP, 8-state):
-HHHHHHHHHHHHHHHHHHHHHHHHHHHHHHHHHHHHHHHHHHTT---S-HHHHHHHHHHHHHHHHHHHHHHHHHHHHHHHHHHTT--

Foldseek 3Di:
DVVVVVVVVVVLVVLLVVLVCLLVVLLVVLQVVLVVVLVVCVVVVHPCPDPVSVVVSVVSSVVSNVVSVVSSVVSVVVSVVVVV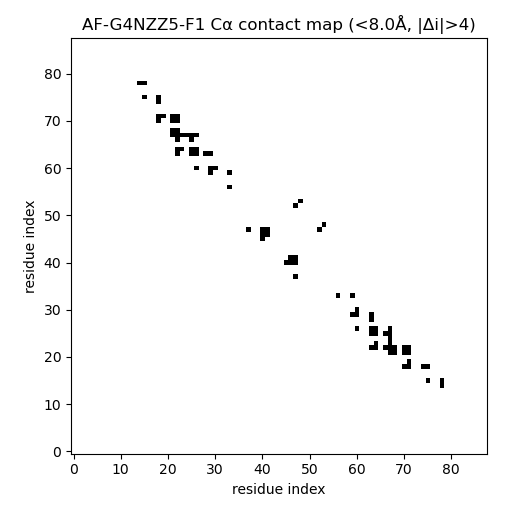VVVD